Protein AF-A0A2H0W6R1-F1 (afdb_monomer_lite)

Sequence (141 aa):
MGEAVGNPAGAFVVGVISHFILDSIPHFDNLDNECFSPRQIAFTATDLIVAFLLMFFVVKLPLNETIFSSSYAWGALGGFLPDMFDNVPFWKKQFLATRFGKAYHRLHAGVHRKQPSALVGMTTQLVVITLFLAAHFAIIK

Radius of gyration: 16.03 Å; chains: 1; bounding box: 45×27×42 Å

Secondary structure (DSSP, 8-state):
-HHHH-SHHHHHHHHHHHHHHHHHS------BTTB--HHHHHHHHHHHHHHHHHHHHTS----SGGGGG-HHHHHHHHHHHHHHHHH-TTTHHHHHHSHHHHHHHHHHHHHPPPPPPHHHHHHHHHHHHHHHHHHHHHH--

Organism: NCBI:txid1974514

pLDDT: mean 85.72, std 9.07, range [54.31, 97.5]

Foldseek 3Di:
DLVVVVWLVVLLVVLLVVLLVLLLDAAADDDDVLDDDPVNVVVVVVVVVVVVVCCCPVVVQDPDPCNSGDSVNSSPCSNPVLCVLCRDPVCNVVLCVDPNSVVSNCSSVVSHDDHDPNVRNVVVVVVVVVVVVVVVVVVVD

Structure (mmCIF, N/CA/C/O backbone):
data_AF-A0A2H0W6R1-F1
#
_entry.id   AF-A0A2H0W6R1-F1
#
loop_
_atom_site.group_PDB
_atom_site.id
_atom_site.type_symbol
_atom_site.label_atom_id
_atom_site.label_alt_id
_atom_site.label_comp_id
_atom_site.label_asym_id
_atom_site.label_entity_id
_atom_site.label_seq_id
_atom_site.pdbx_PDB_ins_code
_atom_site.Cartn_x
_atom_site.Cartn_y
_atom_site.Cartn_z
_atom_site.occupancy
_atom_site.B_iso_or_equiv
_atom_site.auth_seq_id
_atom_site.auth_comp_id
_atom_site.auth_asym_id
_atom_site.auth_atom_id
_atom_site.pdbx_PDB_model_num
ATOM 1 N N . MET A 1 1 ? -11.587 -4.068 7.359 1.00 66.19 1 MET A N 1
ATOM 2 C CA . MET A 1 1 ? -11.160 -5.401 7.844 1.00 66.19 1 MET A CA 1
ATOM 3 C C . MET A 1 1 ? -10.408 -5.330 9.168 1.00 66.19 1 MET A C 1
ATOM 5 O O . MET A 1 1 ? -10.784 -6.078 10.053 1.00 66.19 1 MET A O 1
ATOM 9 N N . GLY A 1 2 ? -9.424 -4.433 9.344 1.00 71.81 2 GLY A N 1
ATOM 10 C CA . GLY A 1 2 ? -8.655 -4.330 10.598 1.00 71.81 2 GLY A CA 1
ATOM 11 C C . GLY A 1 2 ? -9.506 -4.226 11.870 1.00 71.81 2 GLY A C 1
ATOM 12 O O . GLY A 1 2 ? -9.285 -4.976 12.810 1.00 71.81 2 GLY A O 1
ATOM 13 N N . GLU A 1 3 ? -10.551 -3.396 11.858 1.00 74.88 3 GLU A N 1
ATOM 14 C CA . GLU A 1 3 ? -11.479 -3.262 12.993 1.00 74.88 3 GLU A CA 1
ATOM 15 C C . GLU A 1 3 ? -12.167 -4.583 13.383 1.00 74.88 3 GLU A C 1
ATOM 17 O O . GLU A 1 3 ? -12.262 -4.916 14.558 1.00 74.88 3 GLU A O 1
ATOM 22 N N . ALA A 1 4 ? -12.568 -5.393 12.397 1.00 79.12 4 ALA A N 1
ATOM 23 C CA . ALA A 1 4 ? -13.264 -6.659 12.631 1.00 79.12 4 ALA A CA 1
ATOM 24 C C . ALA A 1 4 ? -12.371 -7.737 13.274 1.00 79.12 4 ALA A C 1
ATOM 26 O O . ALA A 1 4 ? -12.883 -8.691 13.851 1.00 79.12 4 ALA A O 1
ATOM 27 N N . VAL A 1 5 ? -11.043 -7.599 13.179 1.00 85.38 5 VAL A N 1
ATOM 28 C CA . VAL A 1 5 ? -10.077 -8.521 13.804 1.00 85.38 5 VAL A CA 1
ATOM 29 C C . VAL A 1 5 ? -9.928 -8.241 15.306 1.00 85.38 5 VAL A C 1
ATOM 31 O O . VAL A 1 5 ? -9.481 -9.105 16.062 1.0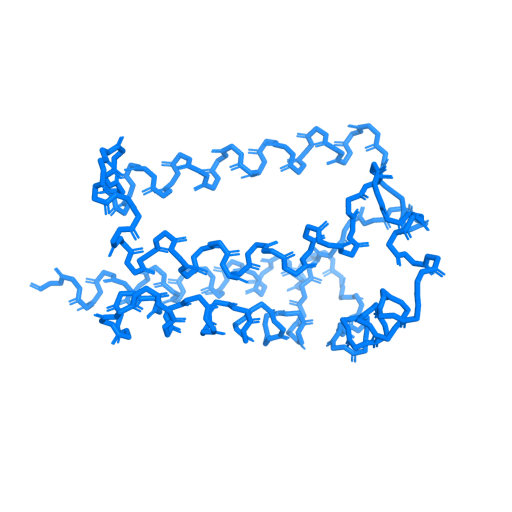0 85.38 5 VAL A O 1
ATOM 34 N N . GLY A 1 6 ? -10.290 -7.034 15.754 1.00 83.69 6 GLY A N 1
ATOM 35 C CA . GLY A 1 6 ? -10.309 -6.656 17.168 1.00 83.69 6 GLY A CA 1
ATOM 36 C C . GLY A 1 6 ? -8.935 -6.532 17.835 1.00 83.69 6 GLY A C 1
ATOM 37 O O . GLY A 1 6 ? -8.875 -6.271 19.032 1.00 83.69 6 GLY A O 1
ATOM 38 N N . ASN A 1 7 ? -7.828 -6.707 17.100 1.00 90.31 7 ASN A N 1
ATOM 39 C CA . ASN A 1 7 ? -6.483 -6.462 17.618 1.00 90.31 7 ASN A CA 1
ATOM 40 C C . ASN A 1 7 ? -5.504 -5.934 16.541 1.00 90.31 7 ASN A C 1
ATOM 42 O O . ASN A 1 7 ? -5.551 -6.395 15.395 1.00 90.31 7 ASN A O 1
ATOM 46 N N . PRO A 1 8 ? -4.570 -5.033 16.914 1.00 91.56 8 PRO A N 1
ATOM 47 C CA . PRO A 1 8 ? -3.561 -4.449 16.027 1.00 91.56 8 PRO A CA 1
ATOM 48 C C . PRO A 1 8 ? -2.727 -5.432 15.201 1.00 91.56 8 PRO A C 1
ATOM 50 O O . PRO A 1 8 ? -2.595 -5.272 13.989 1.00 91.56 8 PRO A O 1
ATOM 53 N N . ALA A 1 9 ? -2.167 -6.462 15.840 1.00 94.06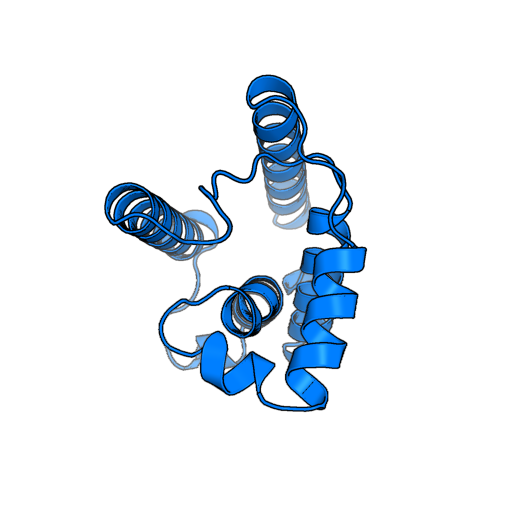 9 ALA A N 1
ATOM 54 C CA . ALA A 1 9 ? -1.249 -7.389 15.180 1.00 94.06 9 ALA A CA 1
ATOM 55 C C . ALA A 1 9 ? -1.963 -8.211 14.098 1.00 94.06 9 ALA A C 1
ATOM 57 O O . ALA A 1 9 ? -1.486 -8.320 12.967 1.00 94.06 9 ALA A O 1
ATOM 58 N N . GLY A 1 10 ? -3.144 -8.740 14.420 1.00 94.75 10 GLY A N 1
ATOM 59 C CA . GLY A 1 10 ? -3.989 -9.434 13.459 1.00 94.75 10 GLY A CA 1
ATOM 60 C C . GLY A 1 10 ? -4.458 -8.507 12.339 1.00 94.75 10 GLY A C 1
ATOM 61 O O . GLY A 1 10 ? -4.454 -8.909 11.177 1.00 94.75 10 GLY A O 1
ATOM 62 N N . ALA A 1 11 ? -4.795 -7.254 12.655 1.00 93.50 11 ALA A N 1
ATOM 63 C CA . ALA A 1 11 ? -5.169 -6.275 11.645 1.00 93.50 11 ALA A CA 1
ATOM 64 C C . ALA A 1 11 ? -4.031 -5.995 10.654 1.00 93.50 11 ALA A C 1
ATOM 66 O O . ALA A 1 11 ? -4.288 -5.968 9.452 1.00 93.50 11 ALA A O 1
ATOM 67 N N . PHE A 1 12 ? -2.790 -5.864 11.129 1.00 95.25 12 PHE A N 1
ATOM 68 C CA . PHE A 1 12 ? -1.609 -5.715 10.276 1.00 95.25 12 PHE A CA 1
ATOM 69 C C . PHE A 1 12 ? -1.432 -6.900 9.322 1.00 95.25 12 PHE A C 1
ATOM 71 O O . PHE A 1 12 ? -1.305 -6.703 8.115 1.00 95.25 12 PHE A O 1
ATOM 78 N N . VAL A 1 13 ? -1.489 -8.133 9.840 1.00 95.94 13 VAL A N 1
ATOM 79 C CA . VAL A 1 13 ? -1.357 -9.352 9.021 1.00 95.94 13 VAL A CA 1
ATOM 80 C C . VAL A 1 13 ? -2.467 -9.435 7.973 1.00 95.94 13 VAL A C 1
ATOM 82 O O . VAL A 1 13 ? -2.193 -9.703 6.804 1.00 95.94 13 VAL A O 1
ATOM 85 N N . VAL A 1 14 ? -3.714 -9.161 8.365 1.00 94.88 14 VAL A N 1
ATOM 86 C CA . VAL A 1 14 ? -4.845 -9.121 7.428 1.00 94.88 14 VAL A CA 1
ATOM 87 C C . VAL A 1 14 ? -4.667 -8.011 6.394 1.00 94.88 14 VAL A C 1
ATOM 89 O O . VAL A 1 14 ? -5.012 -8.226 5.236 1.00 94.88 14 VAL A O 1
ATOM 92 N N . GLY A 1 15 ? -4.104 -6.861 6.769 1.00 94.62 15 GLY A N 1
ATOM 93 C CA . GLY A 1 15 ? -3.741 -5.783 5.848 1.00 94.62 15 GLY A CA 1
ATOM 94 C C . GLY A 1 15 ? -2.754 -6.246 4.778 1.00 94.62 15 GLY A C 1
ATOM 95 O O . GLY A 1 15 ? -3.043 -6.107 3.592 1.00 94.62 15 GLY A O 1
ATOM 96 N N . VAL A 1 16 ? -1.657 -6.889 5.190 1.00 95.94 16 VAL A N 1
ATOM 97 C CA . VAL A 1 16 ? -0.649 -7.448 4.270 1.00 95.94 16 VAL A CA 1
ATOM 98 C C . VAL A 1 16 ? -1.282 -8.464 3.322 1.00 95.94 16 VAL A C 1
ATOM 100 O O . VAL A 1 16 ? -1.086 -8.388 2.114 1.00 95.94 16 VAL A O 1
ATOM 103 N N . ILE A 1 17 ? -2.073 -9.405 3.844 1.00 95.38 17 ILE A N 1
ATOM 104 C CA . ILE A 1 17 ? -2.751 -10.411 3.012 1.00 95.38 17 ILE A CA 1
ATOM 105 C C . ILE A 1 17 ? -3.734 -9.744 2.043 1.00 95.38 17 ILE A C 1
ATOM 107 O O . ILE A 1 17 ? -3.802 -10.128 0.877 1.00 95.38 17 ILE A O 1
ATOM 111 N N . SER A 1 18 ? -4.478 -8.739 2.510 1.00 94.00 18 SER A N 1
ATOM 112 C CA . SER A 1 18 ? -5.440 -8.008 1.683 1.00 94.00 18 SER A CA 1
ATOM 113 C C . SER A 1 18 ? -4.752 -7.303 0.519 1.00 94.00 18 SER A C 1
ATOM 115 O O . SER A 1 18 ? -5.298 -7.343 -0.576 1.00 94.00 18 SER A O 1
ATOM 117 N N . HIS A 1 19 ? -3.560 -6.729 0.722 1.00 94.06 19 HIS A N 1
ATOM 118 C CA . HIS A 1 19 ? -2.762 -6.131 -0.356 1.00 94.06 19 HIS A CA 1
ATOM 119 C C . HIS A 1 19 ? -2.513 -7.130 -1.490 1.00 94.06 19 HIS A C 1
ATOM 121 O O . HIS A 1 19 ? -2.968 -6.915 -2.606 1.00 94.06 19 HIS A O 1
ATOM 127 N N . PHE A 1 20 ? -1.934 -8.297 -1.184 1.00 94.81 20 PHE A N 1
ATOM 128 C CA . PHE A 1 20 ? -1.687 -9.331 -2.199 1.00 94.81 20 PHE A CA 1
ATOM 129 C C . PHE A 1 20 ? -2.978 -9.830 -2.872 1.00 94.81 20 PHE A C 1
ATOM 131 O O . PHE A 1 20 ? -2.989 -10.114 -4.069 1.00 94.81 20 PHE A O 1
ATOM 138 N N . ILE A 1 21 ? -4.090 -9.934 -2.135 1.00 94.12 21 ILE A N 1
ATOM 139 C CA . ILE A 1 21 ? -5.387 -10.278 -2.740 1.00 94.12 21 ILE A CA 1
ATOM 140 C C . ILE A 1 21 ? -5.824 -9.186 -3.728 1.00 94.12 21 ILE A C 1
ATOM 142 O O . ILE A 1 21 ? -6.301 -9.509 -4.818 1.00 94.12 21 ILE A O 1
ATOM 146 N N . LEU A 1 22 ? -5.657 -7.912 -3.379 1.00 92.19 22 LEU A N 1
ATOM 147 C CA . LEU A 1 22 ? -6.019 -6.785 -4.236 1.00 92.19 22 LEU A CA 1
ATOM 148 C C . LEU A 1 22 ? -5.095 -6.651 -5.460 1.00 92.19 22 LEU A C 1
ATOM 150 O O . LEU A 1 22 ? -5.574 -6.311 -6.541 1.00 92.19 22 LEU A O 1
ATOM 154 N N . ASP A 1 23 ? -3.826 -7.031 -5.356 1.00 91.38 23 ASP A N 1
ATOM 155 C CA . ASP A 1 23 ? -2.932 -7.086 -6.522 1.00 91.38 23 ASP A CA 1
ATOM 156 C C . ASP A 1 23 ? -3.314 -8.199 -7.510 1.00 91.38 23 ASP A C 1
ATOM 158 O O . ASP A 1 23 ? -3.045 -8.114 -8.713 1.00 91.38 23 ASP A O 1
ATOM 162 N N . SER A 1 24 ? -3.995 -9.243 -7.026 1.00 92.62 24 SER A N 1
ATOM 163 C CA . SER A 1 24 ? -4.437 -10.366 -7.862 1.00 92.62 24 SER A CA 1
ATOM 164 C C . SER A 1 24 ? -5.674 -10.057 -8.721 1.00 92.62 24 SER A C 1
ATOM 166 O O . SER A 1 24 ? -5.950 -10.754 -9.710 1.00 92.62 24 SER A O 1
ATOM 168 N N . ILE A 1 25 ? -6.431 -9.008 -8.380 1.00 91.81 25 ILE A N 1
ATOM 169 C CA . ILE A 1 25 ? -7.593 -8.566 -9.160 1.00 91.81 25 ILE A CA 1
ATOM 170 C C . ILE A 1 25 ? -7.183 -7.526 -10.213 1.00 91.81 25 ILE A C 1
ATOM 172 O O . ILE A 1 25 ? -6.189 -6.823 -10.033 1.00 91.81 25 ILE A O 1
ATOM 176 N N . PRO A 1 26 ? -7.918 -7.408 -11.339 1.00 89.44 26 PRO A N 1
ATOM 177 C CA . PRO A 1 26 ? -7.611 -6.408 -12.357 1.00 89.44 26 PRO A CA 1
ATOM 178 C C . PRO A 1 26 ? -7.608 -4.995 -11.761 1.00 89.44 26 PRO A C 1
ATOM 180 O O . PRO A 1 26 ? -8.646 -4.500 -11.337 1.00 89.44 26 PRO A O 1
ATOM 183 N N . HIS A 1 27 ? -6.461 -4.329 -11.765 1.00 88.00 27 HIS A N 1
ATOM 184 C CA . HIS A 1 27 ? -6.320 -2.949 -11.313 1.00 88.00 27 HIS A CA 1
ATOM 185 C C . HIS A 1 27 ? -5.469 -2.171 -12.309 1.00 88.00 27 HIS A C 1
ATOM 187 O O . HIS A 1 27 ? -4.673 -2.748 -13.048 1.00 88.00 27 HIS A O 1
ATOM 193 N N . PHE A 1 28 ? -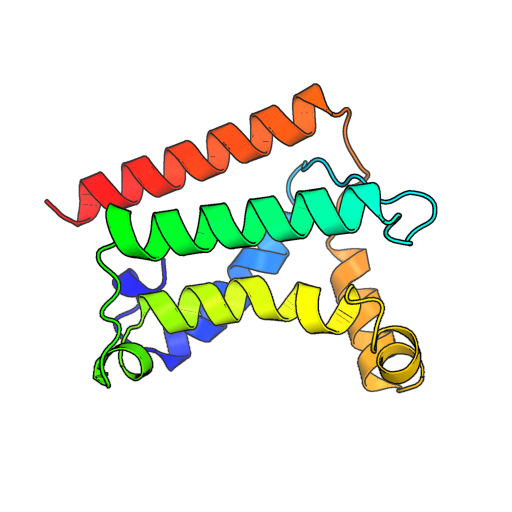5.681 -0.862 -12.381 1.00 84.00 28 PHE A N 1
ATOM 194 C CA . PHE A 1 28 ? -4.892 -0.019 -13.262 1.00 84.00 28 PHE A CA 1
ATOM 195 C C . PHE A 1 28 ? -3.638 0.439 -12.522 1.00 84.00 28 PHE A C 1
ATOM 197 O O . PHE A 1 28 ? -3.732 1.212 -11.574 1.00 84.00 28 PHE A O 1
ATOM 204 N N . ASP A 1 29 ? -2.487 -0.048 -12.969 1.00 77.00 29 ASP A N 1
ATOM 205 C CA . ASP A 1 29 ? -1.190 0.534 -12.639 1.00 77.00 29 ASP A CA 1
ATOM 206 C C . ASP A 1 29 ? -0.806 1.524 -13.746 1.00 77.00 29 ASP A C 1
ATOM 208 O O . ASP A 1 29 ? -1.290 1.418 -14.871 1.00 77.00 29 ASP A O 1
ATOM 212 N N . ASN A 1 30 ? 0.013 2.518 -13.446 1.00 66.25 30 ASN A N 1
ATOM 213 C CA . ASN A 1 30 ? 0.346 3.605 -14.357 1.00 66.25 30 ASN A CA 1
ATOM 214 C C . ASN A 1 30 ? 1.861 3.794 -14.483 1.00 66.25 30 ASN A C 1
ATOM 216 O O . ASN A 1 30 ? 2.297 4.898 -14.786 1.00 66.25 30 ASN A O 1
ATOM 220 N N . LEU A 1 31 ? 2.666 2.763 -14.206 1.00 65.06 31 LEU A N 1
ATOM 221 C CA . LEU A 1 31 ? 4.127 2.830 -14.284 1.00 65.06 31 LEU A CA 1
ATOM 222 C C . LEU A 1 31 ? 4.637 2.844 -15.734 1.00 65.06 31 LEU A C 1
ATOM 224 O O . LEU A 1 31 ? 4.425 1.898 -16.492 1.00 65.06 31 LEU A O 1
ATOM 228 N N . ASP A 1 32 ? 5.407 3.876 -16.088 1.00 57.16 32 ASP A N 1
ATOM 229 C CA . ASP A 1 32 ? 6.187 3.903 -17.328 1.00 57.16 32 ASP A CA 1
ATOM 230 C C . ASP A 1 32 ? 7.528 3.191 -17.097 1.00 57.16 32 ASP A C 1
ATOM 232 O O . ASP A 1 32 ? 8.354 3.650 -16.308 1.00 57.16 32 ASP A O 1
ATOM 236 N N . ASN A 1 33 ? 7.786 2.079 -17.792 1.00 58.59 33 ASN A N 1
ATOM 237 C CA . ASN A 1 33 ? 9.060 1.343 -17.703 1.00 58.59 33 ASN A CA 1
ATOM 238 C C . ASN A 1 33 ? 9.493 1.013 -16.252 1.00 58.59 33 ASN A C 1
ATOM 240 O O . ASN A 1 33 ? 10.671 1.135 -15.910 1.00 58.59 33 ASN A O 1
ATOM 244 N N . GLU A 1 34 ? 8.539 0.647 -15.384 1.00 67.00 34 GLU A N 1
ATOM 245 C CA . GLU A 1 34 ? 8.768 0.316 -13.961 1.00 67.00 34 GLU A CA 1
ATOM 246 C C . GLU A 1 34 ? 9.373 1.456 -13.114 1.00 67.00 34 GLU A C 1
ATOM 248 O O . GLU A 1 34 ? 9.881 1.222 -12.007 1.00 67.00 34 GLU A O 1
ATOM 253 N N . CYS A 1 35 ? 9.339 2.690 -13.626 1.00 66.69 35 CYS A N 1
ATOM 254 C CA . CYS A 1 35 ? 9.882 3.876 -12.978 1.00 66.69 35 CYS A CA 1
ATOM 255 C C . CYS A 1 35 ? 8.811 4.963 -12.866 1.00 66.69 35 CYS A C 1
ATOM 257 O O . CYS A 1 35 ? 8.105 5.277 -13.818 1.00 66.69 35 CYS A O 1
ATOM 259 N N . PHE A 1 36 ? 8.739 5.602 -11.702 1.00 73.75 36 PHE A N 1
ATOM 260 C CA . PHE A 1 36 ? 7.871 6.756 -11.517 1.00 73.75 36 PHE A CA 1
ATOM 261 C C . PHE A 1 36 ? 8.478 8.000 -12.180 1.00 73.75 36 PHE A C 1
ATOM 263 O O . PHE A 1 36 ? 9.543 8.478 -11.783 1.00 73.75 36 PHE A O 1
ATOM 270 N N . SER A 1 37 ? 7.775 8.571 -13.154 1.00 83.56 37 SER A N 1
ATOM 271 C CA . SER A 1 37 ? 8.010 9.933 -13.636 1.00 83.56 37 SER A CA 1
ATOM 272 C C . SER A 1 37 ? 7.621 10.962 -12.563 1.00 83.56 37 SER A C 1
ATOM 274 O O . SER A 1 37 ? 6.763 10.681 -11.722 1.00 83.56 37 SER A O 1
ATOM 276 N N . PRO A 1 38 ? 8.154 12.200 -12.603 1.00 84.56 38 PRO A N 1
ATOM 277 C CA . PRO A 1 38 ? 7.769 13.248 -11.654 1.00 84.56 38 PRO A CA 1
ATOM 278 C C . PRO A 1 38 ? 6.253 13.495 -11.585 1.00 84.56 38 PRO A C 1
ATOM 280 O O . PRO A 1 38 ? 5.715 13.770 -10.514 1.00 84.56 38 PRO A O 1
ATOM 283 N N . ARG A 1 39 ? 5.548 13.346 -12.716 1.00 85.00 39 ARG A N 1
ATOM 284 C CA . ARG A 1 39 ? 4.087 13.464 -12.783 1.00 85.00 39 ARG A CA 1
ATOM 285 C C . ARG A 1 39 ? 3.390 12.332 -12.027 1.00 85.00 39 ARG A C 1
ATOM 287 O O . ARG A 1 39 ? 2.440 12.609 -11.301 1.00 85.00 39 ARG A O 1
ATOM 294 N N . GLN A 1 40 ? 3.851 11.089 -12.180 1.00 83.38 40 GLN A N 1
ATOM 295 C CA . GLN A 1 40 ? 3.308 9.951 -11.430 1.00 83.38 40 GLN A CA 1
ATOM 296 C C . GLN A 1 40 ? 3.615 10.082 -9.937 1.00 83.38 40 GLN A C 1
ATOM 298 O O . GLN A 1 40 ? 2.718 9.861 -9.138 1.00 83.38 40 GLN A O 1
ATOM 303 N N . ILE A 1 41 ? 4.813 10.541 -9.551 1.00 84.06 41 ILE A N 1
ATOM 304 C CA . ILE A 1 41 ? 5.133 10.820 -8.139 1.00 84.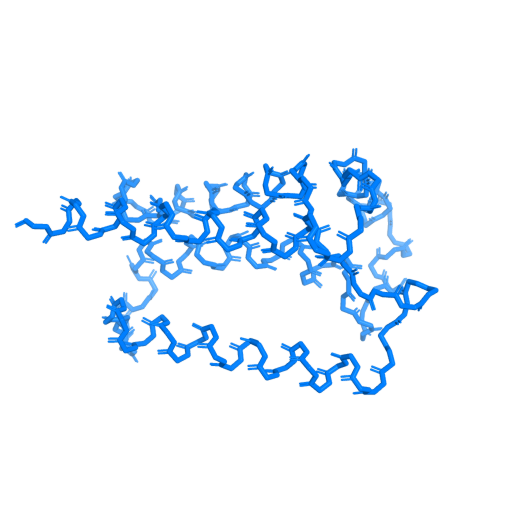06 41 ILE A CA 1
ATOM 305 C C . ILE A 1 41 ? 4.150 11.840 -7.559 1.00 84.06 41 ILE A C 1
ATOM 307 O O . ILE A 1 41 ? 3.588 11.605 -6.494 1.00 84.06 41 ILE A O 1
ATOM 311 N N . ALA A 1 42 ? 3.911 12.957 -8.255 1.00 86.81 42 ALA A N 1
ATOM 312 C CA . ALA A 1 42 ? 2.967 13.975 -7.795 1.00 86.81 42 ALA A CA 1
ATOM 313 C C . ALA A 1 42 ? 1.529 13.430 -7.695 1.00 86.81 42 ALA A C 1
ATOM 315 O O . ALA A 1 42 ? 0.819 13.729 -6.733 1.00 86.81 42 ALA A O 1
ATOM 316 N N . PHE A 1 43 ? 1.111 12.607 -8.661 1.00 85.50 43 PHE A N 1
ATOM 317 C CA . PHE A 1 43 ? -0.200 11.958 -8.653 1.00 85.50 43 PHE A CA 1
ATOM 318 C C . PHE A 1 43 ? -0.346 10.986 -7.473 1.00 85.50 43 PHE A C 1
ATOM 320 O O . PHE A 1 43 ? -1.280 11.132 -6.691 1.00 85.50 43 PHE A O 1
ATOM 327 N N . THR A 1 44 ? 0.607 10.071 -7.276 1.00 84.75 44 THR A N 1
ATOM 328 C CA . THR A 1 44 ? 0.626 9.121 -6.151 1.00 84.75 44 THR A CA 1
ATOM 329 C C . THR A 1 44 ? 0.721 9.833 -4.802 1.00 84.75 44 THR A C 1
ATOM 331 O O . THR A 1 44 ? 0.052 9.441 -3.853 1.00 84.75 44 THR A O 1
ATOM 334 N N . ALA A 1 45 ? 1.497 10.916 -4.698 1.00 86.62 45 ALA A N 1
ATOM 335 C CA . ALA A 1 45 ? 1.555 11.725 -3.481 1.00 86.62 45 ALA A CA 1
ATOM 336 C C . ALA A 1 45 ? 0.204 12.393 -3.175 1.00 86.62 45 ALA A C 1
ATOM 338 O O . ALA A 1 45 ? -0.224 12.417 -2.023 1.00 86.62 45 ALA A O 1
ATOM 339 N N . THR A 1 46 ? -0.483 12.901 -4.201 1.00 87.00 46 THR A N 1
ATOM 340 C CA . THR A 1 46 ? -1.833 13.466 -4.053 1.00 87.00 46 THR A CA 1
ATOM 341 C C . THR A 1 46 ? -2.823 12.395 -3.603 1.00 87.00 46 THR A C 1
ATOM 343 O O . THR A 1 46 ? -3.597 12.639 -2.681 1.00 87.00 46 THR A O 1
ATOM 346 N N . ASP A 1 47 ? -2.762 11.206 -4.201 1.00 85.06 47 ASP A N 1
ATOM 347 C CA . ASP A 1 47 ? -3.612 10.070 -3.837 1.00 85.06 47 ASP A CA 1
ATOM 348 C C . ASP A 1 47 ? -3.382 9.631 -2.381 1.00 85.06 47 ASP A C 1
ATOM 350 O O . ASP A 1 47 ? -4.334 9.499 -1.614 1.00 85.06 47 ASP A O 1
ATOM 354 N N . LEU A 1 48 ? -2.120 9.549 -1.943 1.00 86.81 48 LEU A N 1
ATOM 355 C CA . LEU A 1 48 ? -1.764 9.251 -0.554 1.00 86.81 48 LEU A CA 1
ATOM 356 C C . LEU A 1 48 ? -2.301 10.308 0.426 1.00 86.81 48 LEU A C 1
ATOM 358 O O . LEU A 1 48 ? -2.802 9.959 1.497 1.00 86.81 48 LEU A O 1
ATOM 362 N N . ILE A 1 49 ? -2.233 11.596 0.067 1.00 89.38 49 ILE A N 1
ATOM 363 C CA . ILE A 1 49 ? -2.805 12.683 0.877 1.00 89.38 49 ILE A CA 1
ATOM 364 C C . ILE A 1 49 ? -4.325 12.523 0.974 1.00 89.38 49 ILE A C 1
ATOM 366 O O . ILE A 1 49 ? -4.875 12.600 2.072 1.00 89.38 49 ILE A O 1
ATOM 370 N N . VAL A 1 50 ? -5.011 12.271 -0.143 1.00 87.12 50 VAL A N 1
ATOM 371 C CA . VAL A 1 50 ? -6.466 12.058 -0.155 1.00 87.12 50 VAL A CA 1
ATOM 372 C C . VAL A 1 50 ? -6.843 10.838 0.686 1.00 87.12 50 VAL A C 1
ATOM 374 O O . VAL A 1 50 ? -7.750 10.938 1.512 1.00 87.12 50 VAL A O 1
ATOM 377 N N . ALA A 1 51 ? -6.125 9.722 0.551 1.00 84.31 51 ALA A N 1
ATOM 378 C CA . ALA A 1 51 ? -6.334 8.525 1.360 1.00 84.31 51 ALA A CA 1
ATOM 379 C C . ALA A 1 51 ? -6.177 8.822 2.860 1.00 84.31 51 ALA A C 1
ATOM 381 O O . ALA A 1 51 ? -7.029 8.433 3.662 1.00 84.31 51 ALA A O 1
ATOM 382 N N . PHE A 1 52 ? -5.147 9.584 3.241 1.00 83.62 52 PHE A N 1
ATOM 383 C CA . PHE A 1 52 ? -4.939 10.003 4.626 1.00 83.62 52 PHE A CA 1
ATOM 384 C C . PHE A 1 52 ? -6.077 10.898 5.143 1.00 83.62 52 PHE A C 1
ATOM 386 O O . PHE A 1 52 ? -6.588 10.679 6.244 1.00 83.62 52 PHE A O 1
ATOM 393 N N . LEU A 1 53 ? -6.535 11.865 4.339 1.00 85.50 53 LEU A N 1
ATOM 394 C CA . LEU A 1 53 ? -7.676 12.721 4.684 1.00 85.50 53 LEU A CA 1
ATOM 395 C C . LEU A 1 53 ? -8.963 11.901 4.847 1.00 85.50 53 LEU A C 1
ATOM 397 O O . LEU A 1 53 ? -9.710 12.127 5.797 1.00 85.50 53 LEU A O 1
ATOM 401 N N . LEU A 1 54 ? -9.212 10.918 3.978 1.00 80.38 54 LEU A N 1
ATOM 402 C CA . LEU A 1 54 ? -10.360 10.018 4.105 1.00 80.38 54 LEU A CA 1
ATOM 403 C C . LEU A 1 54 ? -10.282 9.182 5.386 1.00 80.38 54 LEU A C 1
ATOM 405 O O . LEU A 1 54 ? -11.273 9.087 6.110 1.00 80.38 54 LEU A O 1
ATOM 409 N N . MET A 1 55 ? -9.115 8.628 5.721 1.00 78.38 55 MET A N 1
ATOM 410 C CA . MET A 1 55 ? -8.930 7.910 6.988 1.00 78.38 55 MET A CA 1
ATOM 411 C C . MET A 1 55 ? -9.222 8.808 8.197 1.00 78.38 55 MET A C 1
ATOM 413 O O . MET A 1 55 ? -9.890 8.378 9.139 1.00 78.38 55 MET A O 1
ATOM 417 N N . PHE A 1 56 ? -8.765 10.059 8.163 1.00 78.38 56 PHE A N 1
ATOM 418 C CA . PHE A 1 56 ? -8.967 10.996 9.261 1.00 78.38 56 PHE A CA 1
ATOM 419 C C . PHE A 1 56 ? -10.432 11.446 9.394 1.00 78.38 56 PHE A C 1
ATOM 421 O O . PHE A 1 56 ? -11.010 11.346 10.476 1.00 78.38 56 PHE A O 1
ATOM 428 N N . PHE A 1 57 ? -11.062 11.893 8.304 1.00 80.25 57 PHE A N 1
ATOM 429 C CA . PHE A 1 57 ? -12.400 12.494 8.345 1.00 80.25 57 PHE A CA 1
ATOM 430 C C . PHE A 1 57 ? -13.550 11.485 8.268 1.00 80.25 57 PHE A C 1
ATOM 432 O O . PHE A 1 57 ? -14.587 11.706 8.894 1.00 80.25 57 PHE A O 1
ATOM 439 N N . VAL A 1 58 ? -13.396 10.387 7.522 1.00 71.94 58 VAL A N 1
ATOM 440 C CA . VAL A 1 58 ? -14.468 9.392 7.332 1.00 71.94 58 VAL A CA 1
ATOM 441 C C . VAL A 1 58 ? -14.420 8.334 8.425 1.00 71.94 58 VAL A C 1
ATOM 443 O O . VAL A 1 58 ? -15.448 8.014 9.016 1.00 71.94 58 VAL A O 1
ATOM 446 N N . VAL A 1 59 ? -13.223 7.828 8.734 1.00 72.38 59 VAL A N 1
ATOM 447 C CA . VAL A 1 59 ? -13.051 6.729 9.699 1.00 72.38 59 VAL A CA 1
ATOM 448 C C . VAL A 1 59 ? -12.760 7.228 11.119 1.00 72.38 59 VAL A C 1
ATOM 450 O O . VAL A 1 59 ? -12.703 6.439 12.058 1.00 72.38 59 VAL A O 1
ATOM 453 N N . LYS A 1 60 ? -12.665 8.552 11.311 1.00 75.69 60 LYS A N 1
ATOM 454 C CA . LYS A 1 60 ? -12.440 9.196 12.617 1.00 75.69 60 LYS A CA 1
ATOM 455 C C . LYS A 1 60 ? -11.207 8.639 13.332 1.00 75.69 60 LYS A C 1
ATOM 457 O O . LYS A 1 60 ? -11.243 8.370 14.533 1.00 75.69 60 LYS A O 1
ATOM 462 N N . LEU A 1 61 ? -10.123 8.446 12.583 1.00 69.12 61 LEU A N 1
ATOM 463 C CA . LEU A 1 61 ? -8.875 7.930 13.130 1.00 69.12 61 LEU A CA 1
ATOM 464 C C . LEU A 1 61 ? -8.390 8.829 14.287 1.00 69.12 61 LEU A C 1
ATOM 466 O O . LEU A 1 61 ? -8.195 10.030 14.071 1.00 69.12 61 LEU A O 1
ATOM 470 N N . PRO A 1 62 ? -8.171 8.298 15.502 1.00 68.12 62 PRO A N 1
ATOM 471 C CA . PRO A 1 62 ? -7.628 9.105 16.583 1.00 68.12 62 PRO A CA 1
ATOM 472 C C . PRO A 1 62 ? -6.162 9.448 16.283 1.00 68.12 62 PRO A C 1
ATOM 474 O O . PRO A 1 62 ? -5.370 8.561 15.991 1.00 68.12 62 PRO A O 1
ATOM 477 N N . LEU A 1 63 ? -5.788 10.730 16.372 1.00 72.19 63 LEU A N 1
ATOM 478 C CA . LEU A 1 63 ? -4.399 11.207 16.199 1.00 72.19 63 LEU A CA 1
ATOM 479 C C . LEU A 1 63 ? -3.636 11.357 17.527 1.00 72.19 63 LEU A C 1
ATOM 481 O O . LEU A 1 63 ? -2.658 12.093 17.613 1.00 72.19 63 LEU A O 1
ATOM 485 N N . ASN A 1 64 ? -4.103 10.702 18.585 1.00 75.81 64 ASN A N 1
ATOM 486 C CA . ASN A 1 64 ? -3.439 10.680 19.888 1.00 75.81 64 ASN A CA 1
ATOM 487 C C . ASN A 1 64 ? -2.737 9.325 20.096 1.00 75.81 64 ASN A C 1
ATOM 489 O O . ASN A 1 64 ? -2.664 8.510 19.178 1.00 75.81 64 ASN A O 1
ATOM 493 N N . GLU A 1 65 ? -2.251 9.049 21.308 1.00 67.94 65 GLU A N 1
ATOM 494 C CA . GLU A 1 65 ? -1.547 7.794 21.621 1.00 67.94 65 GLU A CA 1
ATOM 495 C C . GLU A 1 65 ? -2.367 6.524 21.322 1.00 67.94 65 GLU A C 1
ATOM 497 O O . GLU A 1 65 ? -1.798 5.454 21.108 1.00 67.94 65 GLU A O 1
ATOM 502 N N . THR A 1 66 ? -3.696 6.636 21.206 1.00 76.94 66 THR A N 1
ATOM 503 C CA . THR A 1 66 ? -4.571 5.514 20.832 1.00 76.94 66 THR A CA 1
ATOM 504 C C . THR A 1 66 ? -4.470 5.116 19.355 1.00 76.94 66 THR A C 1
ATOM 506 O O . THR A 1 66 ? -4.972 4.062 18.970 1.00 76.94 66 THR A O 1
ATOM 509 N N . ILE A 1 67 ? -3.766 5.882 18.511 1.00 78.00 67 ILE A N 1
ATOM 510 C CA . ILE A 1 67 ? -3.493 5.473 17.126 1.00 78.00 67 ILE A CA 1
ATOM 511 C C . ILE A 1 67 ? -2.698 4.163 17.076 1.00 78.00 67 ILE A C 1
ATOM 513 O O . ILE A 1 67 ? -2.969 3.301 16.242 1.00 78.00 67 ILE A O 1
ATOM 517 N N . PHE A 1 68 ? -1.768 3.968 18.016 1.00 74.88 68 PHE A N 1
ATOM 518 C CA . PHE A 1 68 ? -0.940 2.764 18.093 1.00 74.88 68 PHE A CA 1
ATOM 519 C C . PHE A 1 68 ? -1.706 1.553 18.627 1.00 74.88 68 PHE A C 1
ATOM 521 O O . PHE A 1 68 ? -1.265 0.423 18.427 1.00 74.88 68 PHE A O 1
ATOM 528 N N . SER A 1 69 ? -2.862 1.757 19.261 1.00 80.56 69 SER A N 1
ATOM 529 C CA . SER A 1 69 ? -3.795 0.685 19.618 1.00 80.56 69 SER A CA 1
ATOM 530 C C . SER A 1 69 ? -4.932 0.519 18.604 1.00 80.56 69 SER A C 1
ATOM 532 O O . SER A 1 69 ? -5.725 -0.413 18.728 1.00 80.56 69 SER A O 1
ATOM 534 N N . SER A 1 70 ? -5.001 1.364 17.569 1.00 85.94 70 SER A N 1
ATOM 535 C CA . SER A 1 70 ? -6.040 1.294 16.544 1.00 85.94 70 SER A CA 1
ATOM 536 C C . SER A 1 70 ? -5.791 0.135 15.580 1.00 85.94 70 SER A C 1
ATOM 538 O O . SER A 1 70 ? -4.889 0.176 14.739 1.00 85.94 70 SER A O 1
ATOM 540 N N . SER A 1 71 ? -6.651 -0.882 15.634 1.00 88.69 71 SER A N 1
ATOM 541 C CA . SER A 1 71 ? -6.666 -1.973 14.651 1.00 88.69 71 SER A CA 1
ATOM 542 C C . SER A 1 71 ? -6.828 -1.449 13.219 1.00 88.69 71 SER A C 1
ATOM 544 O O . SER A 1 71 ? -6.251 -1.997 12.282 1.00 88.69 71 SER A O 1
ATOM 546 N N . TYR A 1 72 ? -7.559 -0.348 13.028 1.00 85.44 72 TYR A N 1
ATOM 547 C CA . TYR A 1 72 ? -7.678 0.292 11.721 1.00 85.44 72 TYR A CA 1
ATOM 548 C C . TYR A 1 72 ? -6.333 0.825 11.201 1.00 85.44 72 TYR A C 1
ATOM 550 O O . TYR A 1 72 ? -5.965 0.527 10.063 1.00 85.44 72 TYR A O 1
ATOM 558 N N . ALA A 1 73 ? -5.575 1.552 12.031 1.00 86.75 73 ALA A N 1
ATOM 559 C CA . ALA A 1 73 ? -4.270 2.098 11.650 1.00 86.75 73 ALA A CA 1
ATOM 560 C C . ALA A 1 73 ? -3.272 0.991 11.279 1.00 86.75 73 ALA A C 1
ATOM 562 O O . ALA A 1 73 ? -2.601 1.076 10.250 1.00 86.75 73 ALA A O 1
ATOM 563 N N . TRP A 1 74 ? -3.222 -0.085 12.068 1.00 91.50 74 TRP A N 1
ATOM 564 C CA . TRP A 1 74 ? -2.344 -1.223 11.791 1.00 91.50 74 TRP A CA 1
ATOM 565 C C . TRP A 1 74 ? -2.739 -1.998 10.536 1.00 91.50 74 TRP A C 1
ATOM 567 O O . TRP A 1 74 ? -1.859 -2.424 9.791 1.00 91.50 74 TRP A O 1
ATOM 577 N N . GLY A 1 75 ? -4.037 -2.136 10.256 1.00 92.06 75 GLY A N 1
ATOM 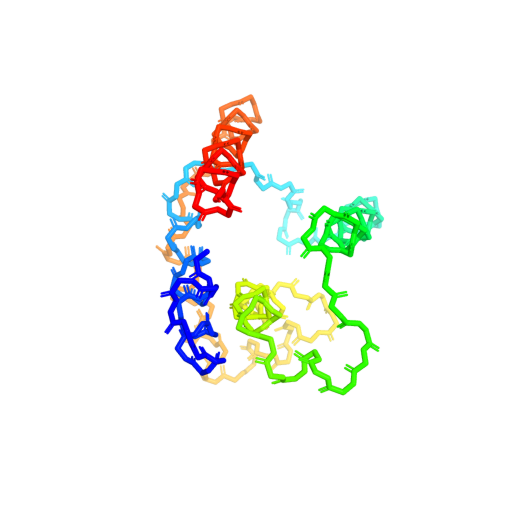578 C CA . GLY A 1 75 ? -4.507 -2.722 9.002 1.00 92.06 75 GLY A CA 1
ATOM 579 C C . GLY A 1 75 ? -4.140 -1.884 7.778 1.00 92.06 75 GLY A C 1
ATOM 580 O O . GLY A 1 75 ? -3.686 -2.440 6.780 1.00 92.06 75 GLY A O 1
ATOM 581 N N . ALA A 1 76 ? -4.277 -0.559 7.865 1.00 89.50 76 ALA A N 1
ATOM 582 C CA . ALA A 1 76 ? -3.857 0.350 6.799 1.00 89.50 76 ALA A CA 1
ATOM 583 C C . ALA A 1 76 ? -2.338 0.296 6.574 1.00 89.50 76 ALA A C 1
ATOM 585 O O . ALA A 1 76 ? -1.891 0.168 5.437 1.00 89.50 76 ALA A O 1
ATOM 586 N N . LEU A 1 77 ? -1.550 0.306 7.655 1.00 91.88 77 LEU A N 1
ATOM 587 C CA . LEU A 1 77 ? -0.099 0.145 7.583 1.00 91.88 77 LEU A CA 1
ATOM 588 C C . LEU A 1 77 ? 0.283 -1.190 6.931 1.00 91.88 77 LEU A C 1
ATOM 590 O O . LEU A 1 77 ? 1.126 -1.209 6.043 1.00 91.88 77 LEU A O 1
ATOM 594 N N . GLY A 1 78 ? -0.354 -2.291 7.338 1.00 94.44 78 GLY A N 1
ATOM 595 C CA . GLY A 1 78 ? -0.114 -3.612 6.759 1.00 94.44 78 GLY A CA 1
ATOM 596 C C . GLY A 1 78 ? -0.456 -3.689 5.272 1.00 94.44 78 GLY A C 1
ATOM 597 O O . GLY A 1 78 ? 0.264 -4.343 4.529 1.00 94.44 78 GLY A O 1
ATOM 598 N N . GLY A 1 79 ? -1.511 -3.001 4.831 1.00 93.31 79 GLY A N 1
ATOM 599 C CA . GLY A 1 79 ? -1.864 -2.914 3.413 1.00 93.31 79 GLY A CA 1
ATOM 600 C C . GLY A 1 79 ? -0.899 -2.051 2.600 1.00 93.31 79 GLY A C 1
ATOM 601 O O . GLY A 1 79 ? -0.573 -2.398 1.483 1.00 93.31 79 GLY A O 1
ATOM 602 N N . PHE A 1 80 ? -0.396 -0.954 3.160 1.00 92.12 80 PHE A N 1
ATOM 603 C CA . PHE A 1 80 ? 0.496 -0.027 2.451 1.00 92.12 80 PHE A CA 1
ATOM 604 C C . PHE A 1 80 ? 1.957 -0.506 2.371 1.00 92.12 80 PHE A C 1
ATOM 606 O O . PHE A 1 80 ? 2.682 -0.202 1.423 1.00 92.12 80 PHE A O 1
ATOM 613 N N . LEU A 1 81 ? 2.417 -1.235 3.389 1.00 93.88 81 LEU A N 1
ATOM 614 C CA . LEU A 1 81 ? 3.826 -1.587 3.556 1.00 93.88 81 LEU A CA 1
ATOM 615 C C . LEU A 1 81 ? 4.425 -2.461 2.429 1.00 93.88 81 LEU A C 1
ATOM 617 O O . LEU A 1 81 ? 5.598 -2.247 2.110 1.00 93.88 81 LEU A O 1
ATOM 621 N N . PRO A 1 82 ? 3.698 -3.419 1.816 1.00 93.38 82 PRO A N 1
ATOM 622 C CA . PRO A 1 82 ? 4.223 -4.216 0.712 1.00 93.38 82 PRO A CA 1
ATOM 623 C C . PRO A 1 82 ? 4.795 -3.391 -0.444 1.00 93.38 82 PRO A C 1
ATOM 625 O O . PRO A 1 82 ? 5.967 -3.546 -0.803 1.00 93.38 82 PRO A O 1
ATOM 628 N N . ASP A 1 83 ? 4.009 -2.434 -0.936 1.00 89.94 83 ASP A N 1
ATOM 629 C CA . ASP A 1 83 ? 4.425 -1.509 -1.987 1.00 89.94 83 ASP A CA 1
ATOM 630 C C . ASP A 1 83 ? 5.570 -0.604 -1.545 1.00 89.94 83 ASP A C 1
ATOM 632 O O . ASP A 1 83 ? 6.484 -0.326 -2.328 1.00 89.94 83 ASP A O 1
ATOM 636 N N . MET A 1 84 ? 5.568 -0.164 -0.281 1.00 89.81 84 MET A N 1
ATOM 637 C CA . MET A 1 84 ? 6.675 0.637 0.231 1.00 89.81 84 MET A CA 1
ATOM 638 C C . MET A 1 84 ? 8.007 -0.088 0.073 1.00 89.81 84 MET A C 1
ATOM 640 O O . MET A 1 84 ? 8.975 0.534 -0.354 1.00 89.81 84 MET A O 1
ATOM 644 N N . PHE A 1 85 ? 8.083 -1.379 0.400 1.00 89.69 85 PHE A N 1
ATOM 645 C CA . PHE A 1 85 ? 9.338 -2.122 0.291 1.00 89.69 85 PHE A CA 1
ATOM 646 C C . PHE A 1 85 ? 9.800 -2.292 -1.158 1.00 89.69 85 PHE A C 1
ATOM 648 O O . PHE A 1 85 ? 10.992 -2.125 -1.431 1.00 89.69 85 PHE A O 1
ATOM 655 N N . ASP A 1 86 ? 8.879 -2.597 -2.071 1.00 88.50 86 ASP A N 1
ATOM 656 C CA . ASP A 1 86 ? 9.234 -3.047 -3.419 1.00 88.50 86 ASP A CA 1
ATOM 657 C C . ASP A 1 86 ? 9.290 -1.918 -4.463 1.00 88.50 86 ASP A C 1
ATOM 659 O O . ASP A 1 86 ? 10.122 -1.948 -5.375 1.00 88.50 86 ASP A O 1
ATOM 663 N N . ASN A 1 87 ? 8.451 -0.886 -4.316 1.00 84.94 87 ASN A N 1
ATOM 664 C CA . ASN A 1 87 ? 8.170 0.077 -5.384 1.00 84.94 87 ASN A CA 1
ATOM 665 C C . ASN A 1 87 ? 8.722 1.491 -5.148 1.00 84.94 87 ASN A C 1
ATOM 667 O O . ASN A 1 87 ? 8.781 2.286 -6.089 1.00 84.94 87 ASN A O 1
ATOM 671 N N . VAL A 1 88 ? 9.205 1.822 -3.946 1.00 87.12 88 VAL A N 1
ATOM 672 C CA . VAL A 1 88 ? 9.708 3.179 -3.667 1.00 87.12 88 VAL A CA 1
ATOM 673 C C . VAL A 1 88 ? 11.076 3.429 -4.328 1.00 87.12 88 VAL A C 1
ATOM 675 O O . VAL A 1 88 ? 12.064 2.766 -3.985 1.00 87.12 88 VAL A O 1
ATOM 678 N N . PRO A 1 89 ? 11.200 4.443 -5.215 1.00 85.31 89 PRO A N 1
ATOM 679 C CA . PRO A 1 89 ? 12.424 4.682 -5.987 1.00 85.31 89 PRO A CA 1
ATOM 680 C C . PRO A 1 89 ? 13.685 4.911 -5.147 1.00 85.31 89 PRO A C 1
ATOM 682 O O . PRO A 1 89 ? 14.785 4.579 -5.587 1.00 85.31 89 PRO A O 1
ATOM 685 N N . PHE A 1 90 ? 13.534 5.471 -3.942 1.00 88.50 90 PHE A N 1
ATOM 686 C CA . PHE A 1 90 ? 14.651 5.853 -3.074 1.00 88.50 90 PHE A CA 1
ATOM 687 C C . PHE A 1 90 ? 15.473 4.658 -2.572 1.00 88.50 90 PHE A C 1
ATOM 689 O O . PHE A 1 90 ? 16.686 4.791 -2.389 1.00 88.50 90 PHE A O 1
ATOM 696 N N . TRP A 1 91 ? 14.835 3.502 -2.359 1.00 91.81 91 TRP A N 1
ATOM 697 C CA . TRP A 1 91 ? 15.487 2.319 -1.786 1.00 91.81 91 TRP A CA 1
ATOM 698 C C . TRP A 1 91 ? 15.272 1.020 -2.568 1.00 91.81 91 TRP A C 1
ATOM 700 O O . TRP A 1 91 ? 15.929 0.027 -2.247 1.00 91.81 91 TRP A O 1
ATOM 710 N N . LYS A 1 92 ? 14.426 0.998 -3.611 1.00 90.06 92 LYS A N 1
ATOM 711 C CA . LYS A 1 92 ? 14.170 -0.195 -4.445 1.00 90.06 92 LYS A CA 1
ATOM 712 C C . LYS A 1 92 ? 15.462 -0.882 -4.897 1.00 90.06 92 LYS A C 1
ATOM 714 O O . LYS A 1 92 ? 15.600 -2.094 -4.764 1.00 90.06 92 LYS A O 1
ATOM 719 N N . LYS A 1 93 ? 16.458 -0.122 -5.372 1.00 91.81 93 LYS A N 1
ATOM 720 C CA . LYS A 1 93 ? 17.739 -0.687 -5.847 1.00 91.81 93 LYS A CA 1
ATOM 721 C C . LYS A 1 93 ? 18.497 -1.423 -4.738 1.00 91.81 93 LYS A C 1
ATOM 723 O O . LYS A 1 93 ? 19.012 -2.515 -4.963 1.00 91.81 93 LYS A O 1
ATOM 728 N N . GLN A 1 94 ? 18.557 -0.835 -3.548 1.00 94.75 94 GLN A N 1
ATOM 729 C CA . GLN A 1 94 ? 19.233 -1.384 -2.377 1.00 94.75 94 GLN A CA 1
ATOM 730 C C . GLN A 1 94 ? 18.475 -2.602 -1.841 1.00 94.75 94 GLN A C 1
ATOM 732 O O . GLN A 1 94 ? 19.092 -3.616 -1.516 1.00 94.75 94 GLN A O 1
ATOM 737 N N . PHE A 1 95 ? 17.143 -2.542 -1.819 1.00 94.12 95 PHE A N 1
ATOM 738 C CA . PHE A 1 95 ? 16.291 -3.660 -1.428 1.00 94.12 95 PHE A CA 1
ATOM 739 C C . PHE A 1 95 ? 16.485 -4.864 -2.362 1.00 94.12 95 PHE A C 1
ATOM 741 O O . PHE A 1 95 ? 16.832 -5.958 -1.901 1.00 94.12 95 PHE A O 1
ATOM 748 N N . LEU A 1 96 ? 16.403 -4.645 -3.680 1.00 94.31 96 LEU A N 1
ATOM 749 C CA . LEU A 1 96 ? 16.616 -5.662 -4.717 1.00 94.31 96 LEU A CA 1
ATOM 750 C C . LEU A 1 96 ? 18.063 -6.171 -4.806 1.00 94.31 96 LEU A C 1
ATOM 752 O O . LEU A 1 96 ? 18.313 -7.197 -5.439 1.00 94.31 96 LEU A O 1
ATOM 756 N N . ALA A 1 97 ? 19.036 -5.511 -4.172 1.00 96.12 97 ALA A N 1
ATOM 757 C CA . ALA A 1 97 ? 20.393 -6.045 -4.067 1.00 96.12 97 ALA A CA 1
ATOM 758 C C . ALA A 1 97 ? 20.468 -7.249 -3.105 1.00 96.12 97 ALA A C 1
ATOM 760 O O . ALA A 1 97 ? 21.350 -8.101 -3.238 1.00 96.12 97 ALA A O 1
ATOM 761 N N . THR A 1 98 ? 19.525 -7.363 -2.165 1.00 97.38 98 THR A N 1
ATOM 762 C CA . THR A 1 98 ? 19.498 -8.431 -1.157 1.00 97.38 98 THR A CA 1
ATOM 763 C C . THR A 1 98 ? 18.802 -9.699 -1.668 1.00 97.38 98 THR A C 1
ATOM 765 O O . THR A 1 98 ? 17.931 -9.654 -2.536 1.00 97.38 98 THR A O 1
ATOM 768 N N . ARG A 1 99 ? 19.149 -10.871 -1.110 1.00 97.50 99 ARG A N 1
ATOM 769 C CA . ARG A 1 99 ? 18.443 -12.131 -1.429 1.00 97.50 99 ARG A CA 1
ATOM 770 C C . ARG A 1 99 ? 16.972 -12.075 -1.022 1.00 97.50 99 ARG A C 1
ATOM 772 O O . ARG A 1 99 ? 16.123 -12.564 -1.761 1.00 97.50 99 ARG A O 1
ATOM 779 N N . PHE A 1 100 ? 16.702 -11.471 0.135 1.00 96.50 100 PHE A N 1
ATOM 780 C CA . PHE A 1 100 ? 15.350 -11.273 0.639 1.00 96.50 100 PHE A CA 1
ATOM 781 C C . PHE A 1 100 ? 14.539 -10.391 -0.308 1.00 96.50 100 PHE A C 1
ATOM 783 O O . PHE A 1 100 ? 13.503 -10.838 -0.780 1.00 96.50 100 PHE A O 1
ATOM 790 N N . GLY A 1 101 ? 15.044 -9.212 -0.677 1.00 95.94 101 GLY A N 1
ATOM 791 C CA . GLY A 1 101 ? 14.333 -8.300 -1.570 1.00 95.94 101 GLY A CA 1
ATOM 792 C C . GLY A 1 101 ? 14.066 -8.897 -2.948 1.00 95.94 101 GLY A C 1
ATOM 793 O O . GLY A 1 101 ? 12.959 -8.784 -3.449 1.00 95.94 101 GLY A O 1
ATOM 794 N N . LYS A 1 102 ? 15.005 -9.660 -3.527 1.00 96.31 102 LYS A N 1
ATOM 795 C CA . LYS A 1 102 ? 14.744 -10.406 -4.778 1.00 96.31 102 LYS A CA 1
ATOM 796 C C . LYS A 1 102 ? 13.668 -11.481 -4.625 1.00 96.31 102 LYS A C 1
ATOM 798 O O . LYS A 1 102 ? 12.916 -11.742 -5.560 1.00 96.31 102 LYS A O 1
ATOM 803 N N . ALA A 1 103 ? 13.637 -12.185 -3.494 1.00 96.69 103 ALA A N 1
ATOM 804 C CA . ALA A 1 103 ? 12.604 -13.183 -3.231 1.00 96.69 103 ALA A CA 1
ATOM 805 C C . ALA A 1 103 ? 11.238 -12.519 -3.024 1.00 96.69 103 ALA A C 1
ATOM 807 O O . ALA A 1 103 ? 10.260 -12.967 -3.614 1.00 96.69 103 ALA A O 1
ATOM 808 N N . TYR A 1 104 ? 11.211 -11.431 -2.257 1.00 95.38 104 TYR A N 1
ATOM 809 C CA . TYR A 1 104 ? 10.030 -10.623 -2.000 1.00 95.38 104 TYR A CA 1
ATOM 810 C C . TYR A 1 104 ? 9.458 -10.030 -3.290 1.00 95.38 104 TYR A C 1
ATOM 812 O O . TYR A 1 104 ? 8.294 -10.257 -3.588 1.00 95.38 104 TYR A O 1
ATOM 820 N N . HIS A 1 105 ? 10.295 -9.392 -4.107 1.00 94.12 105 HIS A N 1
ATOM 821 C CA . HIS A 1 105 ? 9.903 -8.837 -5.399 1.00 94.12 105 HIS A CA 1
ATOM 822 C C . HIS A 1 105 ? 9.293 -9.892 -6.324 1.00 94.12 105 HIS A C 1
ATOM 824 O O . HIS A 1 105 ? 8.260 -9.664 -6.938 1.00 94.12 105 HIS A O 1
ATOM 830 N N . ARG A 1 106 ? 9.886 -11.093 -6.392 1.00 94.12 106 ARG A N 1
ATOM 831 C CA . ARG A 1 106 ? 9.323 -12.200 -7.186 1.00 94.12 106 ARG A CA 1
ATOM 832 C C . ARG A 1 106 ? 7.972 -12.673 -6.663 1.00 94.12 106 ARG A C 1
ATOM 834 O O . ARG A 1 106 ? 7.126 -13.037 -7.472 1.00 94.12 106 ARG A O 1
ATOM 841 N N . LEU A 1 107 ? 7.791 -12.710 -5.343 1.00 94.25 107 LEU A N 1
ATOM 842 C CA . LEU A 1 107 ? 6.496 -13.024 -4.746 1.00 94.25 107 LEU A CA 1
ATOM 843 C C . LEU A 1 107 ? 5.482 -11.952 -5.147 1.00 94.25 107 LEU A C 1
ATOM 845 O O . LEU A 1 107 ? 4.481 -12.290 -5.760 1.00 94.25 107 LEU A O 1
ATOM 849 N N . HIS A 1 108 ? 5.787 -10.686 -4.861 1.00 93.06 108 HIS A N 1
ATOM 850 C CA . HIS A 1 108 ? 4.934 -9.530 -5.119 1.00 93.06 108 HIS A CA 1
ATOM 851 C C . HIS A 1 108 ? 4.547 -9.405 -6.594 1.00 93.06 108 HIS A C 1
ATOM 853 O O . HIS A 1 108 ? 3.373 -9.552 -6.930 1.00 93.06 108 HIS A O 1
ATOM 859 N N . ALA A 1 109 ? 5.529 -9.320 -7.494 1.00 89.56 109 ALA A N 1
ATOM 860 C CA . ALA A 1 109 ? 5.311 -9.303 -8.941 1.00 89.56 109 ALA A CA 1
ATOM 861 C C . ALA A 1 109 ? 4.579 -10.555 -9.460 1.00 89.56 109 ALA A C 1
ATOM 863 O O . ALA A 1 109 ? 3.871 -10.485 -10.461 1.00 89.56 109 ALA A O 1
ATOM 864 N N . GLY A 1 110 ? 4.736 -11.704 -8.794 1.00 90.38 110 GLY A N 1
ATOM 865 C CA . GLY A 1 110 ? 4.063 -12.952 -9.155 1.00 90.38 110 GLY A CA 1
ATOM 866 C C . GLY A 1 110 ? 2.568 -12.976 -8.831 1.00 90.38 110 GLY A C 1
ATOM 867 O O . GLY A 1 110 ? 1.844 -13.772 -9.430 1.00 90.38 110 GLY A O 1
ATOM 868 N N . VAL A 1 111 ? 2.102 -12.125 -7.909 1.00 90.62 111 VAL A N 1
ATOM 869 C CA . VAL A 1 111 ? 0.672 -12.001 -7.582 1.00 90.62 111 VAL A CA 1
ATOM 870 C C . VAL A 1 111 ? -0.036 -11.020 -8.517 1.00 90.62 111 VAL A C 1
ATOM 872 O O . VAL A 1 111 ? -1.226 -11.193 -8.783 1.00 90.62 111 VAL A O 1
ATOM 875 N N . HIS A 1 112 ? 0.691 -10.045 -9.075 1.00 86.69 112 HIS A N 1
ATOM 876 C CA . HIS A 1 112 ? 0.122 -9.099 -10.028 1.00 86.69 112 HIS A CA 1
ATOM 877 C C . HIS A 1 112 ? -0.451 -9.805 -11.257 1.00 86.69 112 HIS A C 1
ATOM 879 O O . HIS A 1 112 ? 0.191 -10.613 -11.939 1.00 86.69 112 HIS A O 1
ATOM 885 N N . ARG A 1 113 ? -1.684 -9.435 -11.597 1.00 79.00 113 ARG A N 1
ATOM 886 C CA . ARG A 1 113 ? -2.286 -9.817 -12.871 1.00 79.00 113 ARG A CA 1
ATOM 887 C C . ARG A 1 113 ? -1.735 -8.944 -14.000 1.00 79.00 113 ARG A C 1
ATOM 889 O O . ARG A 1 113 ? -1.358 -7.797 -13.791 1.00 79.00 113 ARG A O 1
ATOM 896 N N . LYS A 1 114 ? -1.764 -9.460 -15.237 1.00 80.38 114 LYS A N 1
ATOM 897 C CA . LYS A 1 114 ? -1.523 -8.634 -16.431 1.00 80.38 114 LYS A CA 1
ATOM 898 C C . LYS A 1 114 ? -2.400 -7.381 -16.394 1.00 80.38 114 LYS A C 1
ATOM 900 O O . LYS A 1 114 ? -3.614 -7.491 -16.211 1.00 80.38 114 LYS A O 1
ATOM 905 N N . GLN A 1 115 ? -1.763 -6.238 -16.621 1.00 81.38 115 GLN A N 1
ATOM 906 C CA . GLN A 1 115 ? -2.380 -4.921 -16.568 1.00 81.38 115 GLN A CA 1
ATOM 907 C C . GLN A 1 115 ? -3.599 -4.857 -17.514 1.00 81.38 115 GLN A C 1
ATOM 909 O O . GLN A 1 115 ? -3.457 -5.073 -18.724 1.00 81.38 115 GLN A O 1
ATOM 914 N N . PRO A 1 116 ? -4.812 -4.622 -16.989 1.00 86.06 116 PRO A N 1
ATOM 915 C CA . PRO A 1 116 ? -6.003 -4.423 -17.798 1.00 86.06 116 PRO A CA 1
ATOM 916 C C . PRO A 1 116 ? -5.984 -3.036 -18.456 1.00 86.06 116 PRO A C 1
ATOM 918 O O . PRO A 1 116 ? -5.192 -2.163 -18.108 1.00 86.06 116 PRO A O 1
ATOM 921 N N . SER A 1 117 ? -6.923 -2.788 -19.374 1.00 89.31 117 SER A N 1
ATOM 922 C CA . SER A 1 117 ? -7.190 -1.421 -19.842 1.00 89.31 117 SER A CA 1
ATOM 923 C C . SER A 1 117 ? -7.539 -0.503 -18.663 1.00 89.31 117 SER A C 1
ATOM 925 O O . SER A 1 117 ? -8.204 -0.959 -17.727 1.00 89.31 117 SER A O 1
ATOM 927 N N . ALA A 1 118 ? -7.205 0.787 -18.765 1.00 87.50 118 ALA A N 1
ATOM 928 C CA . ALA A 1 118 ? -7.498 1.785 -17.733 1.00 87.50 118 ALA A CA 1
ATOM 929 C C . ALA A 1 118 ? -8.954 1.751 -17.251 1.00 87.50 118 ALA A C 1
ATOM 931 O O . ALA A 1 118 ? -9.194 1.726 -16.049 1.00 87.50 118 ALA A O 1
ATOM 932 N N . LEU A 1 119 ? -9.919 1.650 -18.175 1.00 90.62 119 LEU A N 1
ATOM 933 C CA . LEU A 1 119 ? -11.342 1.571 -17.837 1.00 90.62 119 LEU A CA 1
ATOM 934 C C . LEU A 1 119 ? -11.641 0.381 -16.915 1.00 90.62 119 LEU A C 1
ATOM 936 O O . LEU A 1 119 ? -12.178 0.563 -15.831 1.00 90.62 119 LEU A O 1
ATOM 940 N N . VAL A 1 120 ? -11.245 -0.831 -17.315 1.00 91.75 120 VAL A N 1
ATOM 941 C CA . VAL A 1 120 ? -11.479 -2.056 -16.530 1.00 91.75 120 VAL A CA 1
ATOM 942 C C . VAL A 1 120 ? -10.791 -1.993 -15.165 1.00 91.75 120 VAL A C 1
ATOM 944 O O . VAL A 1 120 ? -11.407 -2.344 -14.158 1.00 91.75 120 VAL A O 1
ATOM 947 N N . GLY A 1 121 ? -9.536 -1.537 -15.117 1.00 89.62 121 GLY A N 1
ATOM 948 C CA . GLY A 1 121 ? -8.787 -1.429 -13.865 1.00 89.62 121 GLY A CA 1
ATOM 949 C C . GLY A 1 121 ? -9.408 -0.418 -12.897 1.00 89.62 121 GLY A C 1
ATOM 950 O O . GLY A 1 121 ? -9.683 -0.764 -11.750 1.00 89.62 121 GLY A O 1
ATOM 951 N N . MET A 1 122 ? -9.720 0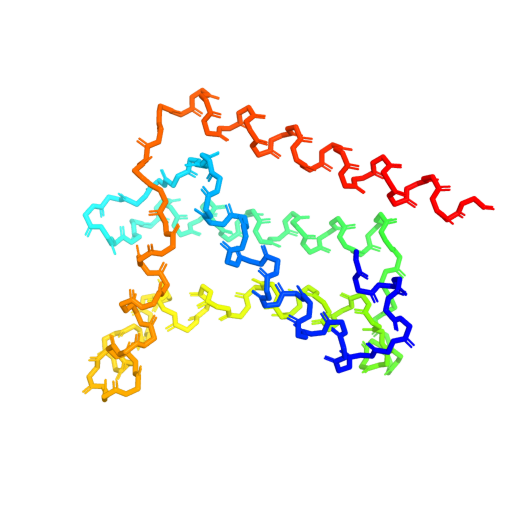.792 -13.376 1.00 89.12 122 MET A N 1
ATOM 952 C CA . MET A 1 122 ? -10.357 1.837 -12.565 1.00 89.12 122 MET A CA 1
ATOM 953 C C . MET A 1 122 ? -11.763 1.432 -12.111 1.00 89.12 122 MET A C 1
ATOM 955 O O . MET A 1 122 ? -12.112 1.625 -10.948 1.00 89.12 122 MET A O 1
ATOM 959 N N . THR A 1 123 ? -12.578 0.833 -12.988 1.00 92.44 123 THR A N 1
ATOM 960 C CA . THR A 1 123 ? -13.913 0.343 -12.608 1.00 92.44 123 THR A CA 1
ATOM 961 C C . THR A 1 123 ? -13.821 -0.723 -11.519 1.00 92.44 123 THR A C 1
ATOM 963 O O . THR A 1 123 ? -14.579 -0.667 -10.554 1.00 92.44 123 THR A O 1
ATOM 966 N N . THR A 1 124 ? -12.877 -1.659 -11.630 1.00 92.06 124 THR A N 1
ATOM 967 C CA . THR A 1 124 ? -12.688 -2.705 -10.615 1.00 92.06 124 THR A CA 1
ATOM 968 C C . THR A 1 124 ? -12.292 -2.098 -9.267 1.00 92.06 124 THR A C 1
ATOM 970 O O . THR A 1 124 ? -12.913 -2.422 -8.255 1.00 92.06 124 THR A O 1
ATOM 973 N N . GLN A 1 125 ? -11.341 -1.157 -9.248 1.00 89.19 125 GLN A N 1
ATOM 974 C CA . GLN A 1 125 ? -10.947 -0.438 -8.029 1.00 89.19 125 GLN A CA 1
ATOM 975 C C . GLN A 1 125 ? -12.128 0.315 -7.395 1.00 89.19 125 GLN A C 1
ATOM 977 O O . GLN A 1 125 ? -12.369 0.180 -6.195 1.00 89.19 125 GLN A O 1
ATOM 982 N N . LEU A 1 126 ? -12.916 1.049 -8.190 1.00 90.38 126 LEU A N 1
ATOM 983 C CA . LEU A 1 126 ? -14.089 1.786 -7.702 1.00 90.38 126 LEU A CA 1
ATOM 984 C C . LEU A 1 126 ? -15.157 0.866 -7.103 1.00 90.38 126 LEU A C 1
ATOM 986 O O . LEU A 1 126 ? -15.725 1.184 -6.055 1.00 90.38 126 LEU A O 1
ATOM 990 N N . VAL A 1 127 ? -15.423 -0.278 -7.740 1.00 93.56 127 VAL A N 1
ATOM 991 C CA . VAL A 1 127 ? -16.360 -1.286 -7.224 1.00 93.56 127 VAL A CA 1
ATOM 992 C C . VAL A 1 127 ? -15.866 -1.826 -5.886 1.00 93.56 127 VAL A C 1
ATOM 994 O O . VAL A 1 127 ? -16.628 -1.853 -4.921 1.00 93.56 127 VAL A O 1
ATOM 997 N N . VAL A 1 128 ? -14.590 -2.200 -5.798 1.00 91.19 128 VAL A N 1
ATOM 998 C CA . VAL A 1 128 ? -13.991 -2.736 -4.571 1.00 91.19 128 VAL A CA 1
ATOM 999 C C . VAL A 1 128 ? -14.058 -1.721 -3.429 1.00 91.19 128 VAL A C 1
ATOM 1001 O O . VAL A 1 128 ? -14.558 -2.054 -2.354 1.00 91.19 128 VAL A O 1
ATOM 1004 N N . ILE A 1 129 ? -13.640 -0.473 -3.663 1.00 87.31 129 ILE A N 1
ATOM 1005 C CA . ILE A 1 129 ? -13.706 0.604 -2.661 1.00 87.31 129 ILE A CA 1
ATOM 1006 C C . ILE A 1 129 ? -15.151 0.813 -2.193 1.00 87.31 129 ILE A C 1
ATOM 1008 O O . ILE A 1 129 ? -15.409 0.891 -0.992 1.00 87.31 129 ILE A O 1
ATOM 1012 N N . THR A 1 130 ? -16.104 0.849 -3.127 1.00 88.81 130 THR A N 1
ATOM 1013 C CA . THR A 1 130 ? -17.527 1.047 -2.816 1.00 88.81 130 THR A CA 1
ATOM 1014 C C . THR A 1 130 ? -18.079 -0.087 -1.953 1.00 88.81 130 THR A C 1
ATOM 1016 O O . THR A 1 130 ? -18.760 0.178 -0.963 1.00 88.81 130 THR A O 1
ATOM 1019 N N . LEU A 1 131 ? -17.757 -1.343 -2.277 1.00 90.19 131 LEU A N 1
ATOM 1020 C CA . LEU A 1 131 ? -18.159 -2.507 -1.482 1.00 90.19 131 LEU A CA 1
ATOM 1021 C C . LEU A 1 131 ? -17.559 -2.462 -0.071 1.00 90.19 131 LEU A C 1
ATOM 1023 O O . LEU A 1 131 ? -18.264 -2.736 0.901 1.00 90.19 131 LEU A O 1
ATOM 1027 N N . PHE A 1 132 ? -16.290 -2.069 0.061 1.00 85.69 132 PHE A N 1
ATOM 1028 C CA . PHE A 1 132 ? -15.643 -1.936 1.367 1.00 85.69 132 PHE A CA 1
ATOM 1029 C C . PHE A 1 132 ? -16.240 -0.815 2.218 1.00 85.69 132 PHE A C 1
ATOM 1031 O O . PHE A 1 132 ? -16.473 -1.024 3.410 1.00 85.69 132 PHE A O 1
ATOM 1038 N N . LEU A 1 133 ? -16.524 0.346 1.625 1.00 81.69 133 LEU A N 1
ATOM 1039 C CA . LEU A 1 133 ? -17.190 1.447 2.323 1.00 81.69 133 LEU A CA 1
ATOM 1040 C C . LEU A 1 133 ? -18.613 1.057 2.734 1.00 81.69 133 LEU A C 1
ATOM 1042 O O . LEU A 1 133 ? -18.992 1.264 3.885 1.00 81.69 133 LEU A O 1
ATOM 1046 N N . ALA A 1 134 ? -19.383 0.430 1.841 1.00 85.88 134 ALA A N 1
ATOM 1047 C CA . ALA A 1 134 ? -20.725 -0.054 2.156 1.00 85.88 134 ALA A CA 1
ATOM 1048 C C . ALA A 1 134 ? -20.709 -1.069 3.311 1.00 85.88 134 ALA A C 1
ATOM 1050 O O . ALA A 1 134 ? -21.510 -0.953 4.240 1.00 85.88 134 ALA A O 1
ATOM 1051 N N . ALA A 1 135 ? -19.766 -2.018 3.300 1.00 83.62 135 ALA A N 1
ATOM 1052 C CA . ALA A 1 135 ? -19.586 -2.975 4.388 1.00 83.62 135 ALA A CA 1
ATOM 1053 C C . ALA A 1 135 ? -19.203 -2.284 5.708 1.00 83.62 135 ALA A C 1
ATOM 1055 O O . ALA A 1 135 ? -19.765 -2.604 6.751 1.00 83.62 135 ALA A O 1
ATOM 1056 N N . HIS A 1 136 ? -18.295 -1.305 5.672 1.00 78.19 136 HIS A N 1
ATOM 1057 C CA . HIS A 1 136 ? -17.913 -0.519 6.848 1.00 78.19 136 HIS A CA 1
ATOM 1058 C C . HIS A 1 136 ? -19.121 0.191 7.478 1.00 78.19 136 HIS A C 1
ATOM 1060 O O . HIS A 1 136 ? -19.367 0.037 8.674 1.00 78.19 136 HIS A O 1
ATOM 1066 N N . PHE A 1 137 ? -19.927 0.890 6.674 1.00 81.12 137 PHE A N 1
ATOM 1067 C CA . PHE A 1 137 ? -21.130 1.573 7.163 1.00 81.12 137 PHE A CA 1
ATOM 1068 C C . PHE A 1 137 ? -22.252 0.620 7.595 1.00 81.12 137 PHE A C 1
ATOM 1070 O O . PHE A 1 137 ? -23.096 1.010 8.397 1.00 81.12 137 PHE A O 1
ATOM 1077 N N . ALA A 1 138 ? -22.286 -0.614 7.088 1.00 82.31 138 ALA A N 1
ATOM 1078 C CA . ALA A 1 138 ? -23.234 -1.628 7.544 1.00 82.31 138 ALA A CA 1
ATOM 1079 C C . ALA A 1 138 ? -22.863 -2.210 8.918 1.00 82.31 138 ALA A C 1
ATOM 1081 O O . ALA A 1 138 ? -23.762 -2.549 9.681 1.00 82.31 138 ALA A O 1
ATOM 1082 N N . ILE A 1 139 ? -21.564 -2.318 9.225 1.00 73.44 139 ILE A N 1
ATOM 1083 C CA . ILE A 1 139 ? -21.048 -2.898 10.477 1.00 73.44 139 ILE A CA 1
ATOM 1084 C C . ILE A 1 139 ? -21.034 -1.878 11.627 1.00 73.44 139 ILE A C 1
ATOM 1086 O O . ILE A 1 139 ? -21.183 -2.269 12.776 1.00 73.44 139 ILE A O 1
ATOM 1090 N N . ILE A 1 140 ? -20.845 -0.586 11.333 1.00 66.62 140 ILE A N 1
ATOM 1091 C CA . ILE A 1 140 ? -20.717 0.485 12.347 1.00 66.62 140 ILE A CA 1
ATOM 1092 C C . ILE A 1 140 ? -22.078 1.098 12.751 1.00 66.62 140 ILE A C 1
ATOM 1094 O O . ILE A 1 140 ? -22.131 2.040 13.539 1.00 66.62 140 ILE A O 1
ATOM 1098 N N . LYS A 1 141 ? -23.191 0.560 12.238 1.00 54.31 141 LYS A N 1
ATOM 1099 C CA . LYS A 1 141 ? -24.524 0.821 12.807 1.00 54.31 141 LYS A CA 1
ATOM 1100 C C . LYS A 1 141 ? -24.671 0.150 14.165 1.00 54.31 141 LYS A C 1
ATOM 1102 O O . LYS A 1 141 ? -25.267 0.804 15.047 1.00 54.31 141 LYS A O 1
#